Protein AF-A0A7R9ZDB8-F1 (afdb_monomer_lite)

Organism: NCBI:txid2749911

Foldseek 3Di:
DPPDDPFDWAWWQFPPVRDIDIDGDAPDPVLVVLSNCLQAAAACQPPHHRFDDHPNTTIHHRPVPDDPCSVDPPDDDLQDDDDDQCPVPVRVPDDPVVVSVLPDPVSVVVVVVVSVVVVVVCVVVVVNVSHDDD

Structure (mmCIF, N/CA/C/O backbone):
data_AF-A0A7R9ZDB8-F1
#
_entry.id   AF-A0A7R9ZDB8-F1
#
loop_
_atom_site.group_PDB
_atom_site.id
_atom_site.type_symbol
_atom_site.label_atom_id
_atom_site.label_alt_id
_atom_site.label_comp_id
_atom_site.label_asym_id
_atom_site.label_entity_id
_atom_site.label_seq_id
_atom_site.pdbx_PDB_ins_code
_atom_site.Cartn_x
_atom_site.Cartn_y
_atom_site.Cartn_z
_atom_site.occupancy
_atom_site.B_iso_or_equiv
_atom_site.auth_seq_id
_atom_site.auth_comp_id
_atom_site.auth_asym_id
_atom_site.auth_atom_id
_atom_site.pdbx_PDB_model_num
ATOM 1 N N . ASP A 1 1 ? -12.869 -24.821 -5.490 1.00 38.12 1 ASP A N 1
ATOM 2 C CA . ASP A 1 1 ? -11.657 -24.203 -4.916 1.00 38.12 1 ASP A CA 1
ATOM 3 C C . ASP A 1 1 ? -11.066 -23.132 -5.821 1.00 38.12 1 ASP A C 1
ATOM 5 O O . ASP A 1 1 ? -10.320 -23.436 -6.741 1.00 38.12 1 ASP A O 1
ATOM 9 N N . ARG A 1 2 ? -11.434 -21.862 -5.598 1.00 35.66 2 ARG A N 1
ATOM 10 C CA . ARG A 1 2 ? -10.820 -20.698 -6.267 1.00 35.66 2 ARG A CA 1
ATOM 11 C C . ARG A 1 2 ? -9.628 -20.210 -5.443 1.00 35.66 2 ARG A C 1
ATOM 13 O O . ARG A 1 2 ? -9.649 -19.127 -4.873 1.00 35.66 2 ARG A O 1
ATOM 20 N N . ALA A 1 3 ? -8.607 -21.045 -5.339 1.00 43.16 3 ALA A N 1
ATOM 21 C CA . ALA A 1 3 ? -7.307 -20.631 -4.838 1.00 43.16 3 ALA A CA 1
ATOM 22 C C . ALA A 1 3 ? -6.433 -20.352 -6.062 1.00 43.16 3 ALA A C 1
ATOM 24 O O . ALA A 1 3 ? -6.077 -21.304 -6.746 1.00 43.16 3 ALA A O 1
ATOM 25 N N . ASN A 1 4 ? -6.214 -19.070 -6.394 1.00 42.03 4 ASN A N 1
ATOM 26 C CA . ASN A 1 4 ? -5.010 -18.509 -7.043 1.00 42.03 4 ASN A CA 1
ATOM 27 C C . ASN A 1 4 ? -5.294 -17.114 -7.646 1.00 42.03 4 ASN A C 1
ATOM 29 O O . ASN A 1 4 ? -5.667 -16.976 -8.804 1.00 42.03 4 ASN A O 1
ATOM 33 N N . GLY A 1 5 ? -5.083 -16.064 -6.849 1.00 49.19 5 GLY A N 1
ATOM 34 C CA . GLY A 1 5 ? -4.307 -14.884 -7.268 1.00 49.19 5 GLY A CA 1
ATOM 35 C C . GLY A 1 5 ? -4.855 -13.855 -8.268 1.00 49.19 5 GLY A C 1
ATOM 36 O O . GLY A 1 5 ? -4.174 -12.853 -8.455 1.00 49.19 5 GLY A O 1
ATOM 37 N N . VAL A 1 6 ? -6.026 -14.018 -8.889 1.00 59.97 6 VAL A N 1
ATOM 38 C CA . VAL A 1 6 ? -6.531 -13.041 -9.881 1.00 59.97 6 VAL A CA 1
ATOM 39 C C . VAL A 1 6 ? -7.520 -12.070 -9.232 1.00 59.97 6 VAL A C 1
ATOM 41 O O . VAL A 1 6 ? -8.730 -12.266 -9.289 1.00 59.97 6 VAL A O 1
ATOM 44 N N . GLY A 1 7 ? -7.023 -11.038 -8.557 1.00 77.38 7 GLY A N 1
ATOM 45 C CA . GLY A 1 7 ? -7.888 -10.021 -7.957 1.00 77.38 7 GLY A CA 1
ATOM 46 C C . GLY A 1 7 ? -7.114 -8.924 -7.241 1.00 77.38 7 GLY A C 1
ATOM 47 O O . GLY A 1 7 ? -5.979 -9.135 -6.812 1.00 77.38 7 GLY A O 1
ATOM 48 N N . LEU A 1 8 ? -7.733 -7.749 -7.119 1.00 88.44 8 LEU A N 1
ATOM 49 C CA . LEU A 1 8 ? -7.195 -6.630 -6.348 1.00 88.44 8 LEU A CA 1
ATOM 50 C C . LEU A 1 8 ? -7.001 -7.046 -4.885 1.00 88.44 8 LEU A C 1
ATOM 52 O O . LEU A 1 8 ? -7.890 -7.645 -4.280 1.00 88.44 8 LEU A O 1
ATOM 56 N N . GLN A 1 9 ? -5.848 -6.697 -4.316 1.00 91.69 9 GLN A N 1
ATOM 57 C CA . GLN A 1 9 ? -5.555 -6.907 -2.903 1.00 91.69 9 GLN A CA 1
ATOM 58 C C . GLN A 1 9 ? -5.154 -5.583 -2.271 1.00 91.69 9 GLN A C 1
ATOM 60 O O . GLN A 1 9 ? -4.299 -4.882 -2.808 1.00 91.69 9 GLN A O 1
ATOM 65 N N . LEU A 1 10 ? -5.741 -5.272 -1.121 1.00 94.19 10 LEU A N 1
ATOM 66 C CA . LEU A 1 10 ? -5.412 -4.085 -0.338 1.00 94.19 10 LEU A CA 1
ATOM 67 C C . LEU A 1 10 ? -4.842 -4.525 1.008 1.00 94.19 10 LEU A C 1
ATOM 69 O O . LEU A 1 10 ? -5.427 -5.371 1.688 1.00 94.19 10 LEU A O 1
ATOM 73 N N . LEU A 1 11 ? -3.670 -3.999 1.355 1.00 95.31 11 LEU A N 1
ATOM 74 C CA . LEU A 1 11 ? -2.958 -4.332 2.584 1.00 95.31 11 LEU A CA 1
ATOM 75 C C . LEU A 1 11 ? -3.350 -3.329 3.670 1.00 95.31 11 LEU A C 1
ATOM 77 O O . LEU A 1 11 ? -3.272 -2.130 3.447 1.00 95.31 11 LEU A O 1
ATOM 81 N N . ALA A 1 12 ? -3.727 -3.802 4.850 1.00 96.25 12 ALA A N 1
ATOM 82 C CA . ALA A 1 12 ? -3.997 -2.956 6.009 1.00 96.25 12 ALA A CA 1
ATOM 83 C C . ALA A 1 12 ? -3.313 -3.527 7.257 1.00 96.25 12 ALA A C 1
ATOM 85 O O . ALA A 1 12 ? -3.001 -4.724 7.320 1.00 96.25 12 ALA A O 1
ATOM 86 N N . THR A 1 13 ? -3.092 -2.672 8.254 1.00 97.25 13 THR A N 1
ATOM 87 C CA . THR A 1 13 ? -2.445 -3.039 9.520 1.00 97.25 13 THR A CA 1
ATOM 88 C C . THR A 1 13 ? -3.471 -2.970 10.657 1.00 97.25 13 THR A C 1
ATOM 90 O O . THR A 1 13 ? -3.783 -1.866 11.107 1.00 97.25 13 THR A O 1
ATOM 93 N N . PRO A 1 14 ? -4.026 -4.103 11.137 1.00 96.69 14 PRO A N 1
ATOM 94 C CA . PRO A 1 14 ? -4.986 -4.092 12.235 1.00 96.69 14 PRO A CA 1
ATOM 95 C C . PRO A 1 14 ? -4.327 -3.761 13.576 1.00 96.69 14 PRO A C 1
ATOM 97 O O . PRO A 1 14 ? -3.289 -4.328 13.943 1.00 96.69 14 PRO A O 1
ATOM 100 N N . VAL A 1 15 ? -4.984 -2.916 14.359 1.00 94.31 15 VAL A N 1
ATOM 101 C CA . VAL A 1 15 ? -4.596 -2.537 15.722 1.00 94.31 15 VAL A CA 1
ATOM 102 C C . VAL A 1 15 ? -5.423 -3.363 16.722 1.00 94.31 15 VAL A C 1
ATOM 104 O O . VAL A 1 15 ? -6.606 -3.593 16.481 1.00 94.31 15 VAL A O 1
ATOM 107 N N . PRO A 1 16 ? -4.837 -3.851 17.837 1.00 93.38 16 PRO A N 1
ATOM 108 C CA . PRO A 1 16 ? -3.477 -3.603 18.334 1.00 93.38 16 PRO A CA 1
ATOM 109 C C . PRO A 1 16 ? -2.429 -4.627 17.878 1.00 93.38 16 PRO A C 1
ATOM 111 O O . PRO A 1 16 ? -1.292 -4.569 18.331 1.00 93.38 16 PRO A O 1
ATOM 114 N N . SER A 1 17 ? -2.787 -5.588 17.022 1.00 91.88 17 SER A N 1
ATOM 115 C CA . SER A 1 17 ? -1.876 -6.686 16.665 1.00 91.88 17 SER A CA 1
ATOM 116 C C . SER A 1 17 ? -0.642 -6.240 15.873 1.00 91.88 17 SER A C 1
ATOM 118 O O . SER A 1 17 ? 0.389 -6.905 15.931 1.00 91.88 17 SER A O 1
ATOM 120 N N . PHE A 1 18 ? -0.771 -5.161 15.090 1.00 91.25 18 PHE A N 1
ATOM 121 C CA . PHE A 1 18 ? 0.194 -4.714 14.078 1.00 91.25 18 PHE A CA 1
ATOM 122 C C . PHE A 1 18 ? 0.600 -5.801 13.066 1.00 91.25 18 PHE A C 1
ATOM 124 O O . PHE A 1 18 ? 1.585 -5.654 12.340 1.00 91.25 18 PHE A O 1
ATOM 131 N N . GLY A 1 19 ? -0.180 -6.885 12.986 1.00 92.62 19 GLY A N 1
ATOM 132 C CA . GLY A 1 19 ? -0.083 -7.867 11.919 1.00 92.62 19 GLY A CA 1
ATOM 133 C C . GLY A 1 19 ? -0.510 -7.275 10.577 1.00 92.62 19 GLY A C 1
ATOM 134 O O . GLY A 1 19 ? -0.896 -6.111 10.471 1.00 92.62 19 GLY A O 1
ATOM 135 N N . LYS A 1 20 ? -0.458 -8.095 9.527 1.00 93.38 20 LYS A N 1
ATOM 136 C CA . LYS A 1 20 ? -0.848 -7.688 8.175 1.00 93.38 20 LYS A CA 1
ATOM 137 C C . LYS A 1 20 ? -2.079 -8.441 7.723 1.00 93.38 20 LYS A C 1
ATOM 139 O O . LYS A 1 20 ? -2.103 -9.669 7.767 1.00 93.38 20 LYS A O 1
ATOM 144 N N . THR A 1 21 ? -3.069 -7.697 7.247 1.00 92.31 21 THR A N 1
ATOM 145 C CA . THR A 1 21 ? -4.289 -8.254 6.666 1.00 92.31 21 THR A CA 1
ATOM 146 C C . THR A 1 21 ? -4.406 -7.824 5.217 1.00 92.31 21 THR A C 1
ATOM 148 O O . THR A 1 21 ? -4.155 -6.670 4.880 1.00 92.31 21 THR A O 1
ATOM 151 N N . ARG A 1 22 ? -4.791 -8.767 4.353 1.00 92.06 22 ARG A N 1
ATOM 152 C CA . ARG A 1 22 ? -5.052 -8.519 2.934 1.00 92.06 22 ARG A CA 1
ATOM 153 C C . ARG A 1 22 ? -6.546 -8.637 2.669 1.00 92.06 22 ARG A C 1
ATOM 155 O O . ARG A 1 22 ? -7.099 -9.735 2.739 1.00 92.06 22 ARG A O 1
ATOM 162 N N . ALA A 1 23 ? -7.186 -7.527 2.329 1.00 93.06 23 ALA A N 1
ATOM 163 C CA . ALA A 1 23 ? -8.534 -7.546 1.785 1.00 93.06 23 ALA A CA 1
ATOM 164 C C . ALA A 1 23 ? -8.458 -7.961 0.310 1.00 93.06 23 ALA A C 1
ATOM 166 O O . ALA A 1 23 ? -7.820 -7.287 -0.494 1.00 93.06 23 ALA A O 1
ATOM 167 N N . THR A 1 24 ? -9.062 -9.100 -0.024 1.00 91.94 24 THR A N 1
ATOM 168 C CA . THR A 1 24 ? -9.005 -9.719 -1.366 1.00 91.94 24 THR A CA 1
ATOM 169 C C . THR A 1 24 ? -10.384 -9.948 -1.986 1.00 91.94 24 THR A C 1
ATOM 171 O O . THR A 1 24 ? -10.493 -10.305 -3.154 1.00 91.94 24 THR A O 1
ATOM 174 N N . HIS A 1 25 ? -11.438 -9.752 -1.197 1.00 92.25 25 HIS A N 1
ATOM 175 C CA . HIS A 1 25 ? -12.834 -9.908 -1.586 1.00 92.25 25 HIS A CA 1
ATOM 176 C C . HIS A 1 25 ? -13.579 -8.684 -1.077 1.00 92.25 25 HIS A C 1
ATOM 178 O O . HIS A 1 25 ? -13.380 -8.317 0.081 1.00 92.25 25 HIS A O 1
ATOM 184 N N . PHE A 1 26 ? -14.420 -8.086 -1.913 1.00 95.25 26 PHE A N 1
ATOM 185 C CA . PHE A 1 26 ? -15.179 -6.879 -1.594 1.00 95.25 26 PHE A CA 1
ATOM 186 C C . PHE A 1 26 ? -16.650 -7.155 -1.877 1.00 95.25 26 PHE A C 1
ATOM 188 O O . PHE A 1 26 ? -16.979 -7.621 -2.968 1.00 95.25 26 PHE A O 1
ATOM 195 N N . GLU A 1 27 ? -17.508 -6.922 -0.888 1.00 95.50 27 GLU A N 1
ATOM 196 C CA . GLU A 1 27 ? -18.941 -7.234 -0.995 1.00 95.50 27 GLU A CA 1
ATOM 197 C C . GLU A 1 27 ? -19.637 -6.315 -1.999 1.00 95.50 27 GLU A C 1
ATOM 199 O O . GLU A 1 27 ? -20.454 -6.753 -2.807 1.00 95.50 27 GLU A O 1
ATOM 204 N N . ASP A 1 28 ? -19.261 -5.038 -1.976 1.00 95.38 28 ASP A N 1
ATOM 205 C CA . ASP A 1 28 ? -19.757 -4.010 -2.871 1.00 95.38 28 ASP A CA 1
ATOM 206 C C . ASP A 1 28 ? -18.711 -2.894 -3.070 1.00 95.38 28 ASP A C 1
ATOM 208 O O . ASP A 1 28 ? -17.589 -2.927 -2.551 1.00 95.38 28 ASP A O 1
ATOM 212 N N . ARG A 1 29 ? -19.082 -1.871 -3.850 1.00 96.69 29 ARG A N 1
ATOM 213 C CA . ARG A 1 29 ? -18.233 -0.695 -4.094 1.00 96.69 29 ARG A CA 1
ATOM 214 C C . ARG A 1 29 ? -17.894 0.060 -2.804 1.00 96.69 29 ARG A C 1
ATOM 216 O O . ARG A 1 29 ? -16.792 0.593 -2.691 1.00 96.69 29 ARG A O 1
ATOM 223 N N . SER A 1 30 ? -18.831 0.157 -1.868 1.00 97.75 30 SER A N 1
ATOM 224 C CA . SER A 1 30 ? -18.634 0.885 -0.613 1.00 97.75 30 SER A CA 1
ATOM 225 C C . SER A 1 30 ? -17.619 0.167 0.271 1.00 97.75 30 SER A C 1
ATOM 227 O O . SER A 1 30 ? -16.757 0.810 0.863 1.00 97.75 30 SER A O 1
ATOM 229 N N . ASP A 1 31 ? -17.670 -1.160 0.311 1.00 96.38 31 ASP A N 1
ATOM 230 C CA . ASP A 1 31 ? -16.716 -2.005 1.013 1.00 96.38 31 ASP A CA 1
ATOM 231 C C . ASP A 1 31 ? -15.308 -1.899 0.419 1.00 96.38 31 ASP A C 1
ATOM 233 O O . ASP A 1 31 ? -14.347 -1.716 1.163 1.00 96.38 31 ASP A O 1
ATOM 237 N N . LEU A 1 32 ? -15.187 -1.888 -0.915 1.00 96.75 32 LEU A N 1
ATOM 238 C CA . LEU A 1 32 ? -13.916 -1.618 -1.595 1.00 96.75 32 LEU A CA 1
ATOM 239 C C . LEU A 1 32 ? -13.344 -0.240 -1.230 1.00 96.75 32 LEU A C 1
ATOM 241 O O . LEU A 1 32 ? -12.154 -0.125 -0.940 1.00 96.75 32 LEU A O 1
ATOM 245 N N . ILE A 1 33 ? -14.177 0.804 -1.215 1.00 96.75 33 ILE A N 1
ATOM 246 C CA . ILE A 1 33 ? -13.739 2.151 -0.826 1.00 96.75 33 ILE A CA 1
ATOM 247 C C . ILE A 1 33 ? -13.264 2.155 0.627 1.00 96.75 33 ILE A C 1
ATOM 249 O O . ILE A 1 33 ? -12.185 2.673 0.896 1.00 96.75 33 ILE A O 1
ATOM 253 N N . ARG A 1 34 ? -14.013 1.550 1.557 1.00 97.19 34 ARG A N 1
ATOM 254 C CA . ARG A 1 34 ? -13.600 1.461 2.968 1.00 97.19 34 ARG A CA 1
ATOM 255 C C . ARG A 1 34 ? -12.295 0.688 3.136 1.00 97.19 34 ARG A C 1
ATOM 257 O O . ARG A 1 34 ? -11.429 1.139 3.878 1.00 97.19 34 ARG A O 1
ATOM 264 N N . ALA A 1 35 ? -12.125 -0.421 2.418 1.00 97.31 35 ALA A N 1
ATOM 265 C CA . ALA A 1 35 ? -10.881 -1.183 2.420 1.00 97.31 35 ALA A CA 1
ATOM 266 C C . ALA A 1 35 ? -9.702 -0.346 1.901 1.00 97.31 35 ALA A C 1
ATOM 268 O O . ALA A 1 35 ? -8.622 -0.373 2.486 1.00 97.31 35 ALA A O 1
ATOM 269 N N . ASN A 1 36 ? -9.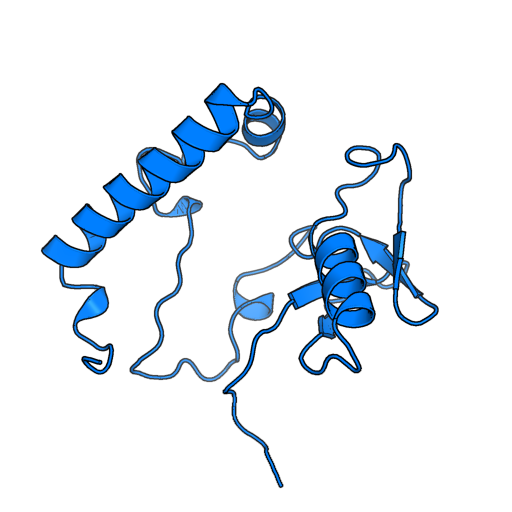915 0.435 0.837 1.00 96.88 36 ASN A N 1
ATOM 270 C CA . ASN A 1 36 ? -8.904 1.344 0.304 1.00 96.88 36 ASN A CA 1
ATOM 271 C C . ASN A 1 36 ? -8.557 2.442 1.308 1.00 96.88 36 ASN A C 1
ATOM 273 O O . ASN A 1 36 ? -7.382 2.654 1.573 1.00 96.88 36 ASN A O 1
ATOM 277 N N . MET A 1 37 ? -9.561 3.078 1.917 1.00 96.56 37 MET A N 1
ATOM 278 C CA . MET A 1 37 ? -9.342 4.101 2.941 1.00 96.56 37 MET A CA 1
ATOM 279 C C . MET A 1 37 ? -8.582 3.547 4.148 1.00 96.56 37 MET A C 1
ATOM 281 O O . MET A 1 37 ? -7.673 4.211 4.627 1.00 96.56 37 MET A O 1
ATOM 285 N N . ALA A 1 38 ? -8.881 2.323 4.593 1.00 96.75 38 ALA A N 1
ATOM 286 C CA . ALA A 1 38 ? -8.116 1.652 5.644 1.00 96.75 38 ALA A CA 1
ATOM 287 C C . ALA A 1 38 ? -6.667 1.358 5.224 1.00 96.75 38 ALA A C 1
ATOM 289 O O . ALA A 1 38 ? -5.745 1.561 6.010 1.00 96.75 38 ALA A O 1
ATOM 290 N N . SER A 1 39 ? -6.457 0.928 3.977 1.00 96.19 39 SER A N 1
ATOM 291 C CA . SER A 1 39 ? -5.132 0.623 3.425 1.00 96.19 39 SER A CA 1
ATOM 292 C C . SER A 1 39 ? -4.206 1.836 3.362 1.00 96.19 39 SER A C 1
ATOM 294 O O . SER A 1 39 ? -2.997 1.636 3.450 1.00 96.19 39 SER A O 1
ATOM 296 N N . VAL A 1 40 ? -4.757 3.048 3.224 1.00 94.19 40 VAL A N 1
ATOM 297 C CA . VAL A 1 40 ? -3.998 4.308 3.116 1.00 94.19 40 VAL A CA 1
ATOM 298 C C . VAL A 1 40 ? -4.066 5.174 4.383 1.00 94.19 40 VAL A C 1
ATOM 300 O O . VAL A 1 40 ? -3.661 6.336 4.360 1.00 94.19 40 VAL A O 1
ATOM 303 N N . HIS A 1 41 ? -4.631 4.658 5.486 1.00 94.75 41 HIS A N 1
ATOM 304 C CA . HIS A 1 41 ? -4.908 5.450 6.693 1.00 94.75 41 HIS A CA 1
ATOM 305 C C . HIS A 1 41 ? -3.654 5.736 7.515 1.00 94.75 41 HIS A C 1
ATOM 307 O O . HIS A 1 41 ? -3.366 5.068 8.511 1.00 94.75 41 HIS A O 1
ATOM 313 N N . ILE A 1 42 ? -2.891 6.743 7.105 1.00 91.00 42 ILE A N 1
ATOM 314 C CA . ILE A 1 42 ? -1.725 7.197 7.860 1.00 91.00 42 ILE A CA 1
ATOM 315 C C . ILE A 1 42 ? -2.216 7.864 9.163 1.00 91.00 42 ILE A C 1
ATOM 317 O O . ILE A 1 42 ? -3.006 8.815 9.093 1.00 91.00 42 ILE A O 1
ATOM 321 N N . PRO A 1 43 ? -1.765 7.403 10.348 1.00 89.56 43 PRO A N 1
ATOM 322 C CA . PRO A 1 43 ? -2.168 7.964 11.634 1.00 89.56 43 PRO A CA 1
ATOM 323 C C . PRO A 1 43 ? -2.094 9.489 11.697 1.00 89.56 43 PRO A C 1
ATOM 325 O O . PRO A 1 43 ? -1.071 10.081 11.357 1.00 89.56 43 PRO A O 1
ATOM 328 N N . TRP A 1 44 ? -3.184 10.108 12.157 1.00 87.25 44 TRP A N 1
ATOM 329 C CA . TRP A 1 44 ? -3.366 11.557 12.333 1.00 87.25 44 TRP A CA 1
ATOM 330 C C . TRP A 1 44 ? -3.314 12.401 11.054 1.00 87.25 44 TRP A C 1
ATOM 332 O O . TRP A 1 44 ? -3.525 13.609 11.123 1.00 87.25 44 TRP A O 1
ATOM 342 N N . PHE A 1 45 ? -3.065 11.792 9.896 1.00 84.50 45 PHE A N 1
ATOM 343 C CA . PHE A 1 45 ? -2.776 12.519 8.667 1.00 84.50 45 PHE A CA 1
ATOM 344 C C . PHE A 1 45 ? -4.016 12.775 7.806 1.00 84.50 45 PHE A C 1
ATOM 346 O O . PHE A 1 45 ? -4.221 13.899 7.362 1.00 84.50 45 PHE A O 1
ATOM 353 N N . LEU A 1 46 ? -4.854 11.758 7.574 1.00 81.38 46 LEU A N 1
ATOM 354 C CA . LEU A 1 46 ? -5.991 11.893 6.653 1.00 81.38 46 LEU A CA 1
ATOM 355 C C . LEU A 1 46 ? -7.169 12.665 7.252 1.00 81.38 46 LEU A C 1
ATOM 357 O O . LEU A 1 46 ? -7.656 13.621 6.657 1.00 81.38 46 LEU A O 1
ATOM 361 N N . ASP A 1 47 ? -7.653 12.232 8.413 1.00 87.44 47 ASP A N 1
ATOM 362 C CA . ASP A 1 47 ? -8.843 12.791 9.069 1.00 87.44 47 ASP A CA 1
ATOM 363 C C . ASP A 1 47 ? -8.568 13.212 10.525 1.00 87.44 47 ASP A C 1
ATOM 365 O O . ASP A 1 47 ? -9.493 13.419 11.311 1.00 87.44 47 ASP A O 1
ATOM 369 N N . GLY A 1 48 ? -7.286 13.314 10.898 1.00 89.19 48 GLY A N 1
ATOM 370 C CA . GLY A 1 48 ? -6.843 13.620 12.258 1.00 89.19 48 GLY A CA 1
ATOM 371 C C . GLY A 1 48 ? -6.957 12.455 13.247 1.00 89.19 48 GLY A C 1
ATOM 372 O O . GLY A 1 48 ? -6.536 12.598 14.397 1.00 89.19 48 GLY A O 1
ATOM 373 N N . LYS A 1 49 ? -7.481 11.291 12.840 1.00 93.62 49 LYS A N 1
ATOM 374 C CA . LYS A 1 49 ? -7.618 10.125 13.722 1.00 93.62 49 LYS A CA 1
ATOM 375 C C . LYS A 1 49 ? -6.417 9.197 13.631 1.00 93.62 49 LYS A C 1
ATOM 377 O O . LYS A 1 49 ? -5.805 9.019 12.580 1.00 93.62 49 LYS A O 1
ATOM 382 N N . LEU A 1 50 ? -6.118 8.549 14.754 1.00 93.75 50 LEU A N 1
ATOM 383 C CA . LEU A 1 50 ? -5.068 7.533 14.846 1.00 93.75 50 LEU A CA 1
ATOM 384 C C . LEU A 1 50 ? -5.384 6.302 13.984 1.00 93.75 50 LEU A C 1
ATOM 386 O O . LEU A 1 50 ? -4.487 5.749 13.360 1.00 93.75 50 LEU A O 1
ATOM 390 N N . THR A 1 51 ? -6.651 5.901 13.940 1.00 96.50 51 THR A N 1
ATOM 391 C CA . THR A 1 51 ? -7.131 4.691 13.270 1.00 96.50 51 THR A CA 1
ATOM 392 C C . THR A 1 51 ? -8.413 4.974 12.491 1.00 96.50 51 THR A C 1
ATOM 394 O O . THR A 1 51 ? -9.081 5.989 12.708 1.00 96.50 51 THR A O 1
ATOM 397 N N . THR A 1 52 ? -8.755 4.059 11.588 1.00 96.88 52 THR A N 1
ATOM 398 C CA . THR A 1 52 ? -10.056 4.006 10.919 1.00 96.88 52 THR A CA 1
ATOM 399 C C . THR A 1 52 ? -10.676 2.620 11.054 1.00 96.88 52 THR A C 1
ATOM 401 O O . THR A 1 52 ? -9.970 1.609 11.107 1.00 96.88 52 THR A O 1
ATOM 404 N N . THR A 1 53 ? -12.005 2.559 11.088 1.00 96.88 53 THR A N 1
ATOM 405 C CA . THR A 1 53 ? -12.742 1.307 11.261 1.00 96.88 53 THR A CA 1
ATOM 406 C C . THR A 1 53 ? -13.013 0.639 9.911 1.00 96.88 53 THR A C 1
ATOM 408 O O . THR A 1 53 ? -13.598 1.232 9.001 1.00 96.88 53 THR A O 1
ATOM 411 N N . PHE A 1 54 ? -12.649 -0.637 9.791 1.00 96.75 54 PHE A N 1
ATOM 412 C CA . PHE A 1 54 ? -12.945 -1.487 8.638 1.00 96.75 54 PHE A CA 1
ATOM 413 C C . PHE A 1 54 ? -13.272 -2.911 9.107 1.00 96.75 54 PHE A C 1
ATOM 415 O O . PHE A 1 54 ? -12.488 -3.506 9.841 1.00 96.75 54 PHE A O 1
ATOM 422 N N . ARG A 1 55 ? -14.437 -3.442 8.691 1.00 95.12 55 ARG A N 1
ATOM 423 C CA . ARG A 1 55 ? -14.968 -4.773 9.071 1.00 95.12 55 ARG A CA 1
ATOM 424 C C . ARG A 1 55 ? -14.814 -5.075 10.567 1.00 95.12 55 ARG A C 1
ATOM 426 O O . ARG A 1 55 ? -14.154 -6.034 10.953 1.00 95.12 55 ARG A O 1
ATOM 433 N N . ASP A 1 56 ? -15.387 -4.191 11.380 1.00 92.56 56 ASP A N 1
ATOM 434 C CA . ASP A 1 56 ? -15.440 -4.277 12.848 1.00 92.56 56 ASP A CA 1
ATOM 435 C C . ASP A 1 56 ? -14.085 -4.196 13.576 1.00 92.56 56 ASP A C 1
ATOM 437 O O . ASP A 1 56 ? -14.013 -4.424 14.784 1.00 92.56 56 ASP A O 1
ATOM 441 N N . GLY A 1 57 ? -13.010 -3.832 12.868 1.00 95.62 57 GLY A N 1
ATOM 442 C CA . GLY A 1 57 ? -11.675 -3.660 13.437 1.00 95.62 57 GLY A CA 1
ATOM 443 C C . GLY A 1 57 ? -11.062 -2.294 13.145 1.00 95.62 57 GLY A C 1
ATOM 444 O O . GLY A 1 57 ? -11.311 -1.682 12.104 1.00 95.62 57 GLY A O 1
ATOM 445 N N . GLU A 1 58 ? -10.198 -1.841 14.049 1.00 97.50 58 GLU A N 1
ATOM 446 C CA . GLU A 1 58 ? -9.396 -0.632 13.867 1.00 97.50 58 GLU A CA 1
ATOM 447 C C . GLU A 1 58 ? -8.151 -0.930 13.031 1.00 97.50 58 GLU A C 1
ATOM 449 O O . GLU A 1 58 ? -7.431 -1.902 13.273 1.00 97.50 58 GLU A O 1
ATOM 454 N N . HIS A 1 59 ? -7.891 -0.077 12.046 1.00 97.62 59 HIS A N 1
ATOM 455 C CA . HIS A 1 59 ? -6.807 -0.237 11.089 1.00 97.62 59 HIS A CA 1
ATOM 456 C C . HIS A 1 59 ? -6.026 1.063 10.911 1.00 97.62 59 HIS A C 1
ATOM 458 O O . HIS A 1 59 ? -6.554 2.166 11.068 1.00 97.62 59 HIS A O 1
ATOM 464 N N . ILE A 1 60 ? -4.760 0.900 10.541 1.00 96.12 60 ILE A N 1
ATOM 465 C CA . ILE A 1 60 ? -3.899 1.953 10.005 1.00 96.12 60 ILE A CA 1
ATOM 466 C C . ILE A 1 60 ? -3.321 1.498 8.664 1.00 96.12 60 ILE A C 1
ATOM 468 O O . ILE A 1 60 ? -3.471 0.335 8.264 1.00 96.12 60 ILE A O 1
ATOM 472 N N . ASP A 1 61 ? -2.618 2.422 8.019 1.00 94.56 61 ASP A N 1
ATOM 473 C CA . ASP A 1 61 ? -1.947 2.250 6.740 1.00 94.56 61 ASP A CA 1
ATOM 474 C C . ASP A 1 61 ? -1.233 0.891 6.617 1.00 94.56 61 ASP A C 1
ATOM 476 O O . ASP A 1 61 ? -0.521 0.422 7.519 1.00 94.56 61 ASP A O 1
ATOM 480 N N . GLY A 1 62 ? -1.433 0.234 5.475 1.00 93.69 62 GLY A N 1
ATOM 481 C CA . GLY A 1 62 ? -0.880 -1.089 5.194 1.00 93.69 62 GLY A CA 1
ATOM 482 C C . GLY A 1 62 ? 0.640 -1.125 5.176 1.00 93.69 62 GLY A C 1
ATOM 483 O O . GLY A 1 62 ? 1.237 -2.149 5.527 1.00 93.69 62 GLY A O 1
ATOM 484 N N . SER A 1 63 ? 1.276 -0.010 4.824 1.00 89.69 63 SER A N 1
ATOM 485 C CA . SER A 1 63 ? 2.725 0.099 4.718 1.00 89.69 63 SER A CA 1
ATOM 486 C C . SER A 1 63 ? 3.432 0.265 6.060 1.00 89.69 63 SER A C 1
ATOM 488 O O . SER A 1 63 ? 4.623 -0.046 6.158 1.00 89.69 63 SER A O 1
ATOM 490 N N . PHE A 1 64 ? 2.708 0.627 7.123 1.00 89.38 64 PHE A N 1
ATOM 491 C CA . PHE A 1 64 ? 3.271 0.843 8.456 1.00 89.38 64 PHE A CA 1
ATOM 492 C C . PHE A 1 64 ? 3.996 -0.405 8.991 1.00 89.38 64 PHE A C 1
ATOM 494 O O . PHE A 1 64 ? 3.357 -1.410 9.283 1.00 89.38 64 PHE A O 1
ATOM 501 N N . LEU A 1 65 ? 5.329 -0.378 9.120 1.00 88.06 65 LEU A N 1
ATOM 502 C CA . LEU A 1 65 ? 6.165 -1.539 9.503 1.00 88.06 65 LEU A CA 1
ATOM 503 C C . LEU A 1 65 ? 6.054 -2.758 8.561 1.00 88.06 65 LEU A C 1
ATOM 505 O O . LEU A 1 65 ? 6.337 -3.889 8.959 1.00 88.06 65 LEU A O 1
ATOM 509 N N . SER A 1 66 ? 5.628 -2.545 7.315 1.00 88.12 66 SER A N 1
ATOM 510 C CA . SER A 1 66 ? 5.550 -3.608 6.310 1.00 88.12 66 SER A CA 1
ATOM 511 C C . SER A 1 66 ? 6.925 -4.036 5.794 1.00 88.12 66 SER A C 1
ATOM 513 O O . SER A 1 66 ? 7.875 -3.256 5.734 1.00 88.12 66 SER A O 1
ATOM 515 N N . LYS A 1 67 ? 7.019 -5.300 5.389 1.00 86.69 67 LYS A N 1
ATOM 516 C CA . LYS A 1 67 ? 8.152 -5.891 4.672 1.00 86.69 67 LYS A CA 1
ATOM 517 C C . LYS A 1 67 ? 7.718 -6.248 3.254 1.00 86.69 67 LYS A C 1
ATOM 519 O O . LYS A 1 67 ? 6.539 -6.472 3.000 1.00 86.69 67 LYS A O 1
ATOM 524 N N . ALA A 1 68 ? 8.666 -6.420 2.333 1.00 80.88 68 ALA A N 1
ATOM 525 C CA . ALA A 1 68 ? 8.364 -6.841 0.957 1.00 80.88 68 ALA A CA 1
ATOM 526 C C . ALA A 1 68 ? 7.510 -8.131 0.885 1.00 80.88 68 ALA A C 1
ATOM 528 O O . ALA A 1 68 ? 6.625 -8.268 0.039 1.00 80.88 68 ALA A O 1
ATOM 529 N N . THR A 1 69 ? 7.716 -9.060 1.825 1.00 83.56 69 THR A N 1
ATOM 530 C CA . THR A 1 69 ? 6.935 -10.303 1.958 1.00 83.56 69 THR A CA 1
ATOM 531 C C . THR A 1 69 ? 5.463 -10.081 2.314 1.00 83.56 69 THR A C 1
ATOM 533 O O . THR A 1 69 ? 4.640 -10.971 2.110 1.00 83.56 69 THR A O 1
ATOM 536 N N . ASP A 1 70 ? 5.111 -8.905 2.826 1.00 87.81 70 ASP A N 1
ATOM 537 C CA . ASP A 1 70 ? 3.735 -8.549 3.171 1.00 87.81 70 ASP A CA 1
ATOM 538 C C . ASP A 1 70 ? 2.945 -8.061 1.956 1.00 87.81 70 ASP A C 1
ATOM 540 O O . ASP A 1 70 ? 1.718 -8.075 1.997 1.00 87.81 70 ASP A O 1
ATOM 544 N N . TYR A 1 71 ? 3.628 -7.716 0.856 1.00 81.19 71 TYR A N 1
ATOM 545 C CA . TYR A 1 71 ? 3.023 -7.334 -0.426 1.00 81.19 71 TYR A CA 1
ATOM 546 C C . TYR A 1 71 ? 3.000 -8.483 -1.423 1.00 81.19 71 TYR A C 1
ATOM 548 O O . TYR A 1 71 ? 2.028 -8.666 -2.153 1.00 81.19 71 TYR A O 1
ATOM 556 N N . VAL A 1 72 ? 4.022 -9.335 -1.408 1.00 75.56 72 VAL A N 1
ATOM 557 C CA . VAL A 1 72 ? 4.179 -10.402 -2.400 1.00 75.56 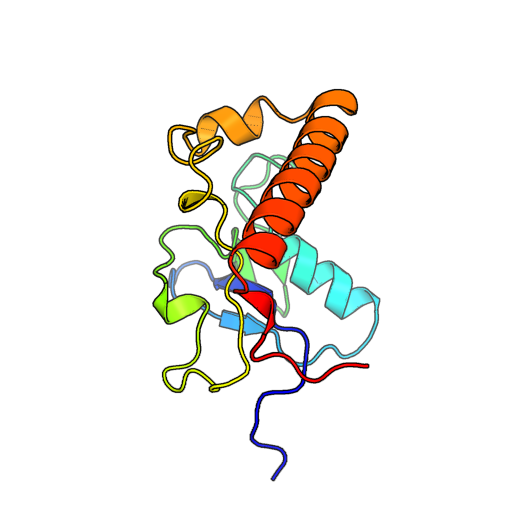72 VAL A CA 1
ATOM 558 C C . VAL A 1 72 ? 3.845 -11.752 -1.777 1.00 75.56 72 VAL A C 1
ATOM 560 O O . VAL A 1 72 ? 4.242 -12.047 -0.654 1.00 75.56 72 VAL A O 1
ATOM 563 N N . SER A 1 73 ? 3.090 -12.586 -2.491 1.00 67.44 73 SER A N 1
ATOM 564 C CA . SER A 1 73 ? 2.892 -13.976 -2.073 1.00 67.44 73 SER A CA 1
ATOM 565 C C . SER A 1 73 ? 4.242 -14.714 -2.080 1.00 67.44 73 SER A C 1
ATOM 567 O O . SER A 1 73 ? 5.116 -14.388 -2.882 1.00 67.44 73 SER A O 1
ATOM 569 N N . LYS A 1 74 ? 4.428 -15.736 -1.230 1.00 64.62 74 LYS A N 1
ATOM 570 C CA . LYS A 1 74 ? 5.674 -16.538 -1.214 1.00 64.62 74 LYS A CA 1
ATOM 571 C C . LYS A 1 74 ? 6.008 -17.157 -2.580 1.00 64.62 74 LYS A C 1
ATOM 573 O O . LYS A 1 74 ? 7.156 -17.507 -2.831 1.00 64.62 74 LYS A O 1
ATOM 578 N N . ILE A 1 75 ? 5.009 -17.283 -3.450 1.00 64.88 75 ILE A N 1
ATOM 579 C CA . ILE A 1 75 ? 5.156 -17.708 -4.835 1.00 64.88 75 ILE A CA 1
ATOM 580 C C . ILE A 1 75 ? 5.114 -16.443 -5.697 1.00 64.88 75 ILE A C 1
ATOM 582 O O . ILE A 1 75 ? 4.056 -15.828 -5.840 1.00 64.88 75 ILE A O 1
ATOM 586 N N . ARG A 1 76 ? 6.257 -16.035 -6.262 1.00 64.81 76 ARG A N 1
ATOM 587 C CA . ARG A 1 76 ? 6.281 -15.018 -7.323 1.00 64.81 76 ARG A CA 1
ATOM 588 C C . ARG A 1 76 ? 5.895 -15.694 -8.640 1.00 64.81 76 ARG A C 1
ATOM 590 O O . ARG A 1 76 ? 6.628 -16.584 -9.075 1.00 64.81 76 ARG A O 1
ATOM 597 N N . PRO A 1 77 ? 4.777 -15.312 -9.279 1.00 69.06 77 PRO A N 1
ATOM 598 C CA . PRO A 1 77 ? 4.514 -15.724 -10.650 1.00 69.06 77 PRO A CA 1
ATOM 599 C C . PRO A 1 77 ? 5.655 -15.251 -11.557 1.00 69.06 77 PRO A C 1
ATOM 601 O O . PRO A 1 77 ? 6.244 -14.199 -11.309 1.00 69.06 77 PRO A O 1
ATOM 604 N N . LYS A 1 78 ? 5.959 -16.015 -12.612 1.00 68.38 78 LYS A N 1
ATOM 605 C CA . LYS A 1 78 ? 6.939 -15.598 -13.633 1.00 68.38 78 LYS A CA 1
ATOM 606 C C . LYS A 1 78 ? 6.499 -14.329 -14.375 1.00 68.38 78 LYS A C 1
ATOM 608 O O . LYS A 1 78 ? 7.346 -13.560 -14.816 1.00 68.38 78 LYS A O 1
ATOM 613 N N . ASP A 1 79 ? 5.193 -14.080 -14.389 1.00 76.25 79 ASP A N 1
ATOM 614 C CA . ASP A 1 79 ? 4.551 -13.000 -15.138 1.00 76.25 79 ASP A CA 1
ATOM 615 C C . ASP A 1 79 ? 4.036 -11.912 -14.176 1.00 76.25 79 ASP A C 1
ATOM 617 O O . ASP A 1 79 ? 2.935 -11.386 -14.321 1.00 76.25 79 ASP A O 1
ATOM 621 N N . ALA A 1 80 ? 4.800 -11.628 -13.115 1.00 77.94 80 ALA A N 1
ATOM 622 C CA . ALA A 1 80 ? 4.472 -10.605 -12.129 1.00 77.94 80 ALA A CA 1
ATOM 623 C C . ALA A 1 80 ? 5.5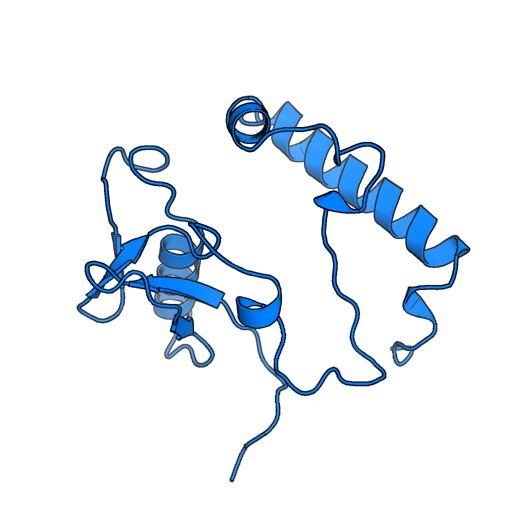28 -9.501 -12.115 1.00 77.94 80 ALA A C 1
ATOM 625 O O . ALA A 1 80 ? 6.719 -9.768 -11.951 1.00 77.94 80 ALA A O 1
ATOM 626 N N . ILE A 1 81 ? 5.070 -8.254 -12.188 1.00 82.75 81 ILE A N 1
ATOM 627 C CA . ILE A 1 81 ? 5.904 -7.074 -11.959 1.00 82.75 81 ILE A CA 1
ATOM 628 C C . ILE A 1 81 ? 5.582 -6.487 -10.601 1.00 82.75 81 ILE A C 1
ATOM 630 O O . ILE A 1 81 ? 4.432 -6.437 -10.168 1.00 82.75 81 ILE A O 1
ATOM 634 N N . THR A 1 82 ? 6.631 -6.052 -9.916 1.00 81.38 82 THR A N 1
ATOM 635 C CA . THR A 1 82 ? 6.520 -5.252 -8.703 1.00 81.38 82 THR A CA 1
ATOM 636 C C . THR A 1 82 ? 6.901 -3.827 -9.065 1.00 81.38 82 THR A C 1
ATOM 638 O O . THR A 1 82 ? 8.018 -3.597 -9.516 1.00 81.38 82 THR A O 1
ATOM 641 N N . LEU A 1 83 ? 5.971 -2.895 -8.877 1.00 83.88 83 LEU A N 1
ATOM 642 C CA . LEU A 1 83 ? 6.259 -1.469 -8.955 1.00 83.88 83 LEU A CA 1
ATOM 643 C C . LEU A 1 83 ? 6.611 -0.995 -7.547 1.00 83.88 83 LEU A C 1
ATOM 645 O O . LEU A 1 83 ? 5.764 -1.018 -6.656 1.00 83.88 83 LEU A O 1
ATOM 649 N N . ASP A 1 84 ? 7.870 -0.623 -7.348 1.00 83.19 84 ASP A N 1
ATOM 650 C CA . ASP A 1 84 ? 8.397 -0.150 -6.072 1.00 83.19 84 ASP A CA 1
ATOM 651 C C . ASP A 1 84 ? 9.141 1.163 -6.304 1.00 83.19 84 ASP A C 1
ATOM 653 O O . ASP A 1 84 ? 10.209 1.192 -6.919 1.00 83.19 84 ASP A O 1
ATOM 657 N N . TRP A 1 85 ? 8.565 2.259 -5.817 1.00 79.69 85 TRP A N 1
ATOM 658 C CA . TRP A 1 85 ? 9.124 3.597 -5.999 1.00 79.69 85 TRP A CA 1
ATOM 659 C C . TRP A 1 85 ? 10.508 3.749 -5.361 1.00 79.69 85 TRP A C 1
ATOM 661 O O . TRP A 1 85 ? 11.282 4.591 -5.801 1.00 79.69 85 TRP A O 1
ATOM 671 N N . THR A 1 86 ? 10.863 2.928 -4.368 1.00 81.25 86 THR A N 1
ATOM 672 C CA . THR A 1 86 ? 12.193 2.978 -3.742 1.00 81.25 86 THR A CA 1
ATOM 673 C C . THR A 1 86 ? 13.302 2.511 -4.690 1.00 81.25 86 THR A C 1
ATOM 675 O O . THR A 1 86 ? 14.474 2.800 -4.461 1.00 81.25 86 THR A O 1
ATOM 678 N N . THR A 1 87 ? 12.938 1.824 -5.779 1.00 85.19 87 THR A N 1
ATOM 679 C CA . THR A 1 87 ? 13.859 1.397 -6.843 1.00 85.19 87 THR A CA 1
ATOM 680 C C . THR A 1 87 ? 13.987 2.413 -7.979 1.00 85.19 87 THR A C 1
ATOM 682 O O . THR A 1 87 ? 14.843 2.252 -8.853 1.00 85.19 87 THR A O 1
ATOM 685 N N . ASP A 1 88 ? 13.164 3.466 -7.984 1.00 87.00 88 ASP A N 1
ATOM 686 C CA . ASP A 1 88 ? 13.334 4.607 -8.878 1.00 87.00 88 ASP A CA 1
ATOM 687 C C . ASP A 1 88 ? 14.463 5.495 -8.330 1.00 87.00 88 ASP A C 1
ATOM 689 O O . ASP A 1 88 ? 14.287 6.090 -7.267 1.00 87.00 88 ASP A O 1
ATOM 693 N N . PRO A 1 89 ? 15.608 5.641 -9.031 1.00 86.38 89 PRO A N 1
ATOM 694 C CA . PRO A 1 89 ? 16.716 6.486 -8.574 1.00 86.38 89 PRO A CA 1
ATOM 695 C C . PRO A 1 89 ? 16.306 7.937 -8.315 1.00 86.38 89 PRO A C 1
ATOM 697 O O . PRO A 1 89 ? 16.940 8.653 -7.548 1.00 86.38 89 PRO A O 1
ATOM 700 N N . ALA A 1 90 ? 15.242 8.394 -8.974 1.00 83.88 90 ALA A N 1
ATOM 701 C CA . ALA A 1 90 ? 14.722 9.739 -8.829 1.00 83.88 90 ALA A CA 1
ATOM 702 C C . ALA A 1 90 ? 13.947 9.922 -7.505 1.00 83.88 90 ALA A C 1
ATOM 704 O O . ALA A 1 90 ? 13.747 11.056 -7.053 1.00 83.88 90 ALA A O 1
ATOM 705 N N . MET A 1 91 ? 13.494 8.821 -6.900 1.00 80.69 91 MET A N 1
ATOM 706 C CA . MET A 1 91 ? 12.648 8.779 -5.708 1.00 80.69 91 MET A CA 1
ATOM 707 C C . MET A 1 91 ? 13.301 8.052 -4.526 1.00 80.69 91 MET A C 1
ATOM 709 O O . MET A 1 91 ? 12.879 8.294 -3.404 1.00 80.69 91 MET A O 1
ATOM 713 N N . SER A 1 92 ? 14.329 7.226 -4.739 1.00 80.38 92 SER A N 1
ATOM 714 C CA . SER A 1 92 ? 14.960 6.366 -3.724 1.00 80.38 92 SER A CA 1
ATOM 715 C C . SER A 1 92 ? 15.486 7.115 -2.500 1.00 80.38 92 SER A C 1
ATOM 717 O O . SER A 1 92 ? 15.501 6.564 -1.402 1.00 80.38 92 SER A O 1
ATOM 719 N N . ASP A 1 93 ? 15.883 8.374 -2.682 1.00 77.12 93 ASP A N 1
ATOM 720 C CA . ASP A 1 93 ? 16.419 9.217 -1.609 1.00 77.12 93 ASP A CA 1
ATOM 721 C C . ASP A 1 93 ? 15.326 9.955 -0.820 1.00 77.12 93 ASP A C 1
ATOM 723 O O . ASP A 1 93 ? 15.613 10.566 0.213 1.00 77.12 93 ASP A O 1
ATOM 727 N N . ARG A 1 94 ? 14.067 9.901 -1.281 1.00 71.31 94 ARG A N 1
ATOM 728 C CA . ARG A 1 94 ? 12.942 10.541 -0.595 1.00 71.31 94 ARG A CA 1
ATOM 729 C C . ARG A 1 94 ? 12.533 9.738 0.630 1.00 71.31 94 ARG A C 1
ATOM 731 O O . ARG A 1 94 ? 12.341 8.524 0.582 1.00 71.31 94 ARG A O 1
ATOM 738 N N . LYS A 1 95 ? 12.348 10.434 1.744 1.00 66.75 95 LYS A N 1
ATOM 739 C CA . LYS A 1 95 ? 11.838 9.865 2.991 1.00 66.75 95 LYS A CA 1
ATOM 740 C C . LYS A 1 95 ? 10.314 9.895 3.002 1.00 66.75 95 LYS A C 1
ATOM 742 O O . LYS A 1 95 ? 9.682 10.674 2.297 1.00 66.75 95 LYS A O 1
ATOM 747 N N . LEU A 1 96 ? 9.715 9.093 3.882 1.00 59.25 96 LEU A N 1
ATOM 748 C CA . LEU A 1 96 ? 8.262 9.072 4.100 1.00 59.25 96 LEU A CA 1
ATOM 749 C C . LEU A 1 96 ? 7.687 10.472 4.427 1.00 59.25 96 LEU A C 1
ATOM 751 O O . LEU A 1 96 ? 6.555 10.770 4.070 1.00 59.25 96 LEU A O 1
ATOM 755 N N . GLY A 1 97 ? 8.479 11.340 5.074 1.00 58.97 97 GLY A N 1
ATOM 756 C CA . GLY A 1 97 ? 8.117 12.738 5.343 1.00 58.97 97 GLY A CA 1
ATOM 757 C C . GLY A 1 97 ? 8.067 13.624 4.092 1.00 58.97 97 GLY A C 1
ATOM 758 O O . GLY A 1 97 ? 7.249 14.532 4.032 1.00 58.97 97 GLY A O 1
ATOM 759 N N . ASP A 1 98 ? 8.840 13.310 3.052 1.00 61.59 98 ASP A N 1
ATOM 760 C CA . ASP A 1 98 ? 8.856 14.074 1.796 1.00 61.59 98 ASP A CA 1
ATOM 761 C C . ASP A 1 98 ? 7.603 13.778 0.946 1.00 61.59 98 ASP A C 1
ATOM 763 O O . ASP A 1 98 ? 7.216 14.565 0.084 1.00 61.59 98 ASP A O 1
ATOM 767 N N . PHE A 1 99 ? 6.926 12.650 1.203 1.00 59.62 99 PHE A N 1
ATOM 768 C CA . PHE A 1 99 ? 5.614 12.343 0.620 1.00 59.62 99 PHE A CA 1
ATOM 769 C C . PHE A 1 99 ? 4.488 13.179 1.233 1.00 59.62 99 PHE A C 1
ATOM 771 O O . PHE A 1 99 ? 3.504 13.463 0.555 1.00 59.62 99 PHE A O 1
ATOM 778 N N . VAL A 1 100 ? 4.642 13.615 2.486 1.00 55.78 100 VAL A N 1
ATOM 779 C CA . VAL A 1 100 ? 3.706 14.542 3.137 1.00 55.78 100 VAL A CA 1
ATOM 780 C C . VAL A 1 100 ? 3.804 15.944 2.520 1.00 55.78 100 VAL A C 1
ATOM 782 O O . VAL A 1 100 ? 2.801 16.646 2.431 1.00 55.78 100 VAL A O 1
ATOM 785 N N . GLU A 1 101 ? 4.968 16.337 1.998 1.00 52.19 101 GLU A N 1
ATOM 786 C CA . GLU A 1 101 ? 5.136 17.605 1.270 1.00 52.19 101 GLU A CA 1
ATOM 787 C C . GLU A 1 101 ? 4.554 17.570 -0.159 1.00 52.19 101 GLU A C 1
ATOM 789 O O . GLU A 1 101 ? 4.241 18.618 -0.724 1.00 52.19 101 GLU A O 1
ATOM 794 N N . ALA A 1 102 ? 4.313 16.384 -0.734 1.00 53.53 102 ALA A N 1
ATOM 795 C CA . ALA A 1 102 ? 3.767 16.197 -2.087 1.00 53.53 102 ALA A CA 1
ATOM 796 C C . ALA A 1 102 ? 2.247 16.480 -2.220 1.00 53.53 102 ALA A C 1
ATOM 798 O O . ALA A 1 102 ? 1.624 16.080 -3.202 1.00 53.53 102 ALA A O 1
ATOM 799 N N . LEU A 1 103 ? 1.638 17.156 -1.240 1.00 62.72 103 LEU A N 1
ATOM 800 C CA . LEU A 1 103 ? 0.184 17.310 -1.090 1.00 62.72 103 LEU A CA 1
ATOM 801 C C . LEU A 1 103 ? -0.436 18.552 -1.746 1.00 62.72 103 LEU A C 1
ATOM 803 O O . LEU A 1 103 ? -1.640 18.776 -1.599 1.00 62.72 103 LEU A O 1
ATOM 807 N N . SER A 1 104 ? 0.322 19.366 -2.483 1.00 71.75 104 SER A N 1
ATOM 808 C CA . SER A 1 104 ? -0.334 20.286 -3.415 1.00 71.75 104 SER A CA 1
ATOM 809 C C . SER A 1 104 ? -0.975 19.479 -4.548 1.00 71.75 104 SER A C 1
ATOM 811 O O . SER A 1 104 ? -0.527 18.381 -4.888 1.00 71.75 104 SER A O 1
ATOM 813 N N . LYS A 1 105 ? -2.040 20.011 -5.156 1.00 76.25 105 LYS A N 1
ATOM 814 C CA . LYS A 1 105 ? -2.647 19.384 -6.339 1.00 76.25 105 LYS A CA 1
ATOM 815 C C . LYS A 1 105 ? -1.576 19.148 -7.409 1.00 76.25 105 LYS A C 1
ATOM 817 O O . LYS A 1 105 ? -1.558 18.095 -8.035 1.00 76.25 105 LYS A O 1
ATOM 822 N N . GLU A 1 106 ? -0.687 20.118 -7.573 1.00 81.00 106 GLU A N 1
ATOM 823 C CA . GLU A 1 106 ? 0.467 20.091 -8.465 1.00 81.00 106 GLU A CA 1
ATOM 824 C C . GLU A 1 106 ? 1.431 18.958 -8.087 1.00 81.00 106 GLU A C 1
ATOM 826 O O . GLU A 1 106 ? 1.770 18.154 -8.946 1.00 81.00 106 GLU A O 1
ATOM 831 N N . GLY A 1 107 ? 1.769 18.803 -6.803 1.00 80.25 107 GLY A N 1
ATOM 832 C CA . GLY A 1 107 ? 2.646 17.735 -6.314 1.00 80.25 107 GLY A CA 1
ATOM 833 C C . GLY A 1 107 ? 2.114 16.326 -6.589 1.00 80.25 107 GLY A C 1
ATOM 834 O O . GLY A 1 107 ? 2.887 15.435 -6.945 1.00 80.25 107 GLY A O 1
ATOM 835 N N . ILE A 1 108 ? 0.793 16.127 -6.511 1.00 81.25 108 ILE A N 1
ATOM 836 C CA . ILE A 1 108 ? 0.154 14.854 -6.881 1.00 81.25 108 ILE A CA 1
ATOM 837 C C . ILE A 1 108 ? 0.312 14.580 -8.383 1.00 81.25 108 ILE A C 1
ATOM 839 O O . ILE A 1 108 ? 0.652 13.460 -8.772 1.00 81.25 108 ILE A O 1
ATOM 843 N N . TRP A 1 109 ? 0.070 15.579 -9.238 1.00 85.00 109 TRP A N 1
ATOM 844 C CA . TRP A 1 109 ? 0.233 15.421 -10.688 1.00 85.00 109 TRP A CA 1
ATOM 845 C C . TRP A 1 109 ? 1.691 15.192 -11.082 1.00 85.00 109 TRP A C 1
ATOM 847 O O . TRP A 1 109 ? 1.957 14.322 -11.911 1.00 85.00 109 TRP A O 1
ATOM 857 N N . ASP A 1 110 ? 2.625 15.891 -10.442 1.00 84.81 110 ASP A N 1
ATOM 858 C CA . ASP A 1 110 ? 4.061 15.705 -10.647 1.00 84.81 110 ASP A CA 1
ATOM 859 C C . ASP A 1 110 ? 4.494 14.285 -10.266 1.00 84.81 110 ASP A C 1
ATOM 861 O O . ASP A 1 110 ? 5.258 13.646 -10.992 1.00 84.81 110 ASP A O 1
ATOM 865 N N . LEU A 1 111 ? 3.969 13.745 -9.159 1.00 84.19 111 LEU A N 1
ATOM 866 C CA . LEU A 1 111 ? 4.238 12.369 -8.744 1.00 84.19 111 LEU A CA 1
ATOM 867 C C . LEU A 1 111 ? 3.714 11.354 -9.772 1.00 84.19 111 LEU A C 1
ATOM 869 O O . LEU A 1 111 ? 4.413 10.391 -10.097 1.00 84.19 111 LEU A O 1
ATOM 873 N N . LEU A 1 112 ? 2.511 11.577 -10.311 1.00 87.06 112 LEU A N 1
ATOM 874 C CA . LEU A 1 112 ? 1.936 10.730 -11.360 1.00 87.06 112 LEU A CA 1
ATOM 875 C C . LEU A 1 112 ? 2.776 10.759 -12.641 1.00 87.06 112 LEU A C 1
ATOM 877 O O . LEU A 1 112 ? 3.071 9.704 -13.206 1.00 87.06 112 LEU A O 1
ATOM 881 N N . GLU A 1 113 ? 3.178 11.944 -13.095 1.00 90.38 113 GLU A N 1
ATOM 882 C CA . GLU A 1 113 ? 3.974 12.096 -14.315 1.00 90.38 113 GLU A CA 1
ATOM 883 C C . GLU A 1 113 ? 5.377 11.498 -14.157 1.00 90.38 113 GLU A C 1
ATOM 885 O O . GLU A 1 113 ? 5.904 10.851 -15.068 1.00 90.38 113 GLU A O 1
ATOM 890 N N . ARG A 1 114 ? 5.959 11.600 -12.960 1.00 88.38 114 ARG A N 1
ATOM 891 C CA . ARG A 1 114 ? 7.223 10.935 -12.643 1.00 88.38 114 ARG A CA 1
ATOM 892 C C . ARG A 1 114 ? 7.095 9.416 -12.661 1.00 88.38 114 ARG A C 1
ATOM 894 O O . ARG A 1 114 ? 7.938 8.750 -13.256 1.00 88.38 114 ARG A O 1
ATOM 901 N N . GLY A 1 115 ? 6.013 8.877 -12.098 1.00 89.44 115 GLY A N 1
ATOM 902 C CA . GLY A 1 115 ? 5.704 7.449 -12.180 1.00 89.44 115 GLY A CA 1
ATOM 903 C C . GLY A 1 115 ? 5.587 6.957 -13.627 1.00 89.44 115 GLY A C 1
ATOM 904 O O . GLY A 1 115 ? 6.128 5.904 -13.960 1.00 89.44 115 GLY A O 1
ATOM 905 N N . ARG A 1 116 ? 4.958 7.741 -14.515 1.00 91.62 116 ARG A N 1
ATOM 906 C CA . ARG A 1 116 ? 4.902 7.442 -15.961 1.00 91.62 116 ARG A CA 1
ATOM 907 C C . ARG A 1 116 ? 6.279 7.461 -16.611 1.00 91.62 116 ARG A C 1
ATOM 909 O O . ARG A 1 116 ? 6.602 6.556 -17.375 1.00 91.62 116 ARG A O 1
ATOM 916 N N . SER A 1 117 ? 7.087 8.465 -16.286 1.00 92.56 117 SER A N 1
ATOM 917 C CA . SER A 1 117 ? 8.452 8.591 -16.803 1.00 92.56 117 SER A CA 1
ATOM 918 C C . SER A 1 117 ? 9.306 7.386 -16.405 1.00 92.56 117 SER A C 1
ATOM 920 O O . SER A 1 117 ? 9.992 6.805 -17.243 1.00 92.56 117 SER A O 1
ATOM 922 N N . TYR A 1 118 ? 9.214 6.948 -15.147 1.00 91.81 118 TYR A N 1
ATOM 923 C CA . TYR A 1 118 ? 9.925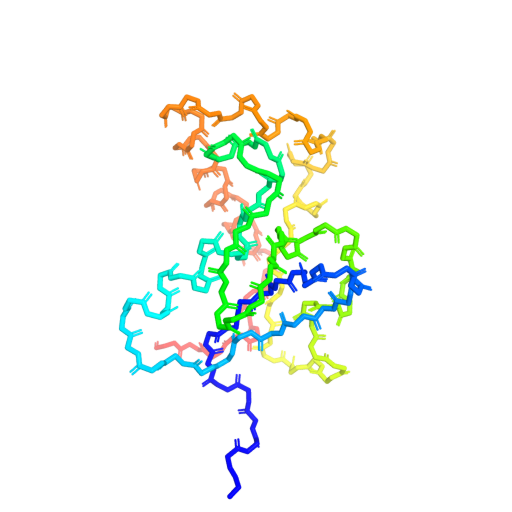 5.760 -14.682 1.00 91.81 118 TYR A CA 1
ATOM 924 C C . TYR A 1 118 ? 9.401 4.473 -15.332 1.00 91.81 118 TYR A C 1
ATOM 926 O O . TYR A 1 118 ? 10.193 3.628 -15.746 1.00 91.81 118 TYR A O 1
ATOM 934 N N . ALA A 1 119 ? 8.085 4.342 -15.514 1.00 91.19 119 ALA A N 1
ATOM 935 C CA . ALA A 1 119 ? 7.513 3.217 -16.248 1.00 91.19 119 ALA A CA 1
ATOM 936 C C . ALA A 1 119 ? 8.031 3.147 -17.699 1.00 91.19 119 ALA A C 1
ATOM 938 O O . ALA A 1 119 ? 8.333 2.060 -18.178 1.00 91.19 119 ALA A O 1
ATOM 939 N N . ALA A 1 120 ? 8.222 4.276 -18.389 1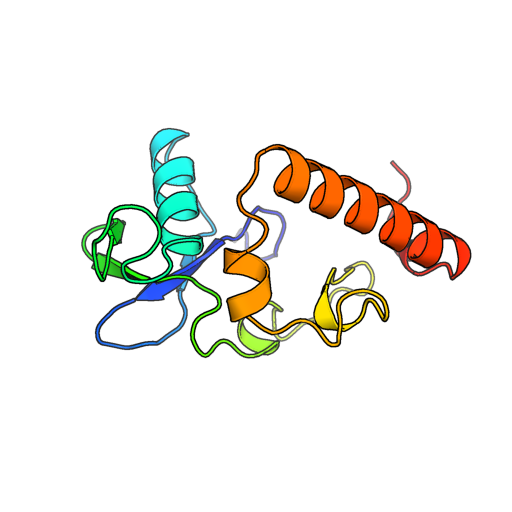.00 92.50 120 ALA A N 1
ATOM 940 C CA . ALA A 1 120 ? 8.822 4.276 -19.728 1.00 92.50 120 ALA A CA 1
ATOM 941 C C . ALA A 1 120 ? 10.258 3.715 -19.718 1.00 92.50 120 ALA A C 1
ATOM 943 O O . ALA A 1 120 ? 10.623 2.903 -20.565 1.00 92.50 120 ALA A O 1
ATOM 944 N N . VAL A 1 121 ? 11.048 4.065 -18.699 1.00 91.88 121 VAL A N 1
ATOM 945 C CA . VAL A 1 121 ? 12.400 3.521 -18.498 1.00 91.88 121 VAL A CA 1
ATOM 946 C C . VAL A 1 121 ? 12.371 2.009 -18.231 1.00 91.88 121 VAL A C 1
ATOM 948 O O . VAL A 1 121 ? 13.222 1.278 -18.740 1.00 91.88 121 VAL A O 1
ATOM 951 N N . MET A 1 122 ? 11.401 1.520 -17.453 1.00 91.69 122 MET A N 1
ATOM 952 C CA . MET A 1 122 ? 11.202 0.082 -17.218 1.00 91.69 122 MET A CA 1
ATOM 953 C C . MET A 1 122 ? 10.860 -0.672 -18.519 1.00 91.69 122 MET A C 1
ATOM 955 O O . MET A 1 122 ? 11.359 -1.775 -18.750 1.00 91.69 122 MET A O 1
ATOM 959 N N . GLU A 1 123 ? 10.065 -0.068 -19.407 1.00 91.94 123 GLU A N 1
ATOM 960 C CA . GLU A 1 123 ? 9.740 -0.624 -20.731 1.00 91.94 123 GLU A CA 1
ATOM 961 C C . GLU A 1 123 ? 10.972 -0.742 -21.625 1.00 91.94 123 GLU A C 1
ATOM 963 O O . GLU A 1 123 ? 11.230 -1.817 -22.167 1.00 91.94 123 GLU A O 1
ATOM 968 N N . GLU A 1 124 ? 11.794 0.304 -21.715 1.00 93.75 124 GLU A N 1
ATOM 969 C CA . GLU A 1 124 ? 13.030 0.280 -22.510 1.00 93.75 124 GLU A CA 1
ATOM 970 C C . GLU A 1 124 ? 14.019 -0.798 -22.032 1.00 93.75 124 GLU A C 1
ATOM 972 O O . GLU A 1 124 ? 14.669 -1.463 -22.844 1.00 93.75 124 GLU A O 1
ATOM 977 N N . ARG A 1 125 ? 14.095 -1.033 -20.714 1.00 91.56 125 ARG A N 1
ATOM 978 C CA . ARG A 1 125 ? 14.895 -2.121 -20.113 1.00 91.56 125 ARG A CA 1
ATOM 979 C C . ARG A 1 125 ? 14.316 -3.507 -20.398 1.00 91.56 125 ARG A C 1
ATOM 981 O O . ARG A 1 125 ? 15.041 -4.504 -20.387 1.00 91.56 125 ARG A O 1
ATOM 988 N N . GLY A 1 126 ? 13.030 -3.574 -20.727 1.00 90.69 126 GLY A N 1
ATOM 989 C CA . GLY A 1 126 ? 12.304 -4.806 -20.987 1.00 90.69 126 GLY A CA 1
ATOM 990 C C . GLY A 1 126 ? 11.733 -5.462 -19.735 1.00 90.69 126 GLY A C 1
ATOM 991 O O . GLY A 1 1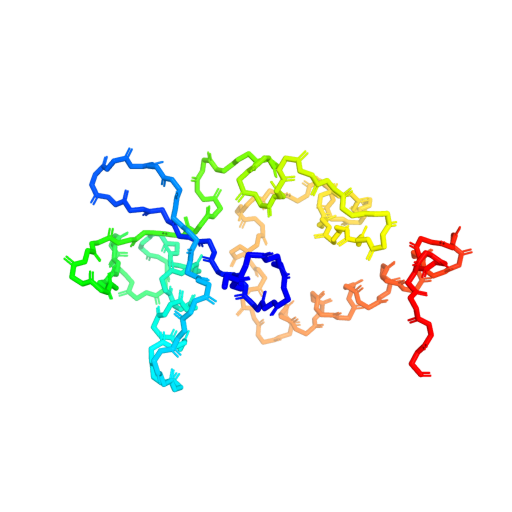26 ? 11.457 -6.661 -19.779 1.00 90.69 126 GLY A O 1
ATOM 992 N N . ASP A 1 127 ? 11.529 -4.707 -18.654 1.00 88.56 127 ASP A N 1
ATOM 993 C CA . ASP A 1 127 ? 10.971 -5.216 -17.394 1.00 88.56 127 ASP A CA 1
ATOM 994 C C . ASP A 1 127 ? 9.530 -5.729 -17.581 1.00 88.56 127 ASP A C 1
ATOM 996 O O . ASP A 1 127 ? 9.087 -6.629 -16.869 1.00 88.56 127 ASP A O 1
ATOM 1000 N N . PHE A 1 128 ? 8.821 -5.219 -18.595 1.00 89.19 128 PHE A N 1
ATOM 1001 C CA . PHE A 1 128 ? 7.471 -5.653 -18.963 1.00 89.19 128 PHE A CA 1
ATOM 1002 C C . PHE A 1 128 ? 7.419 -6.845 -19.933 1.00 89.19 128 PHE A C 1
ATOM 1004 O O . PHE A 1 128 ? 6.334 -7.347 -20.218 1.00 89.19 128 PHE A O 1
ATOM 1011 N N . LYS A 1 129 ? 8.558 -7.361 -20.424 1.00 87.81 129 LYS A N 1
ATOM 1012 C CA . LYS A 1 129 ? 8.588 -8.433 -21.447 1.00 87.81 129 LYS A CA 1
ATOM 1013 C C . LYS A 1 129 ? 7.954 -9.751 -21.000 1.00 87.81 129 LYS A C 1
ATOM 1015 O O . LYS A 1 129 ? 7.551 -10.533 -21.858 1.00 87.81 129 LYS A O 1
ATOM 1020 N N . SER A 1 130 ? 7.911 -10.021 -19.695 1.00 82.50 130 SER A N 1
ATOM 1021 C CA . SER A 1 130 ? 7.273 -11.222 -19.144 1.00 82.50 130 SER A CA 1
ATOM 1022 C C . SER A 1 130 ? 5.751 -11.116 -19.072 1.00 82.50 130 SER A C 1
ATOM 1024 O O . SER A 1 130 ? 5.093 -12.123 -18.823 1.00 82.50 130 SER A O 1
ATOM 1026 N N . LEU A 1 131 ? 5.170 -9.930 -19.290 1.00 82.31 131 LEU A N 1
ATOM 1027 C CA . LEU A 1 131 ? 3.723 -9.785 -19.297 1.00 82.31 131 LEU A CA 1
ATOM 1028 C C . LEU A 1 131 ? 3.108 -10.323 -20.592 1.00 82.31 131 LEU A C 1
ATOM 1030 O O . LEU A 1 131 ? 3.649 -10.103 -21.682 1.00 82.31 131 LEU A O 1
ATOM 1034 N N . PRO A 1 132 ? 1.932 -10.968 -20.503 1.00 79.19 132 PRO A N 1
ATOM 1035 C CA . PRO A 1 132 ? 1.142 -11.269 -21.683 1.00 79.19 132 PRO A CA 1
ATOM 1036 C C . PRO A 1 132 ? 0.750 -9.966 -22.388 1.00 79.19 132 PRO A C 1
ATOM 1038 O O . PRO A 1 132 ? 0.301 -9.009 -21.756 1.00 79.19 132 PRO A O 1
ATOM 1041 N N . ARG A 1 133 ? 0.910 -9.935 -23.714 1.00 75.69 133 ARG A N 1
ATOM 1042 C CA . ARG A 1 133 ? 0.390 -8.840 -24.540 1.00 75.69 133 ARG A CA 1
ATOM 1043 C C . ARG A 1 133 ? -1.134 -8.950 -24.590 1.00 75.69 133 ARG A C 1
ATOM 1045 O O . ARG A 1 133 ? -1.646 -10.044 -24.831 1.00 75.69 133 ARG A O 1
ATOM 1052 N N . LEU A 1 134 ? -1.813 -7.838 -24.317 1.00 59.66 134 LEU A N 1
ATOM 1053 C CA . LEU A 1 134 ? -3.267 -7.704 -24.442 1.00 59.66 134 LEU A CA 1
ATOM 1054 C C . LEU A 1 134 ? -3.694 -7.639 -25.911 1.00 59.66 134 LEU A C 1
ATOM 1056 O O . LEU A 1 134 ? -2.920 -7.076 -26.721 1.00 59.66 134 LEU A O 1
#

pLDDT: mean 83.93, std 13.88, range [35.66, 97.75]

Secondary structure (DSSP, 8-state):
---S--S--EEEEETTT---EEE---SSHHHHHHHHHHHT--TTTSSS-S-EEETTEEEEETTTT--HHHHS-SS--TT-----GGGSTTTTT--HHHHHHTTSHHHHHHHHHHHHHHHHHHHHHTTTTTSPP-

Sequence (134 aa):
DRANGVGLQLLATPVPSFGKTRATHFEDRSDLIRANMASVHIPWFLDGKLTTTFRDGEHIDGSFLSKATDYVSKIRPKDAITLDWTTDPAMSDRKLGDFVEALSKEGIWDLLERGRSYAAVMEERGDFKSLPRL

Radius of gyration: 16.68 Å; chains: 1; bounding box: 36×44×43 Å